Protein AF-A0A6N1DLU7-F1 (afdb_monomer)

Solvent-accessible surface area (backbone atoms only — not comparable to full-atom values): 5370 Å² total; per-residue (Å²): 144,69,64,72,34,58,76,37,81,36,79,79,82,88,72,78,38,86,84,25,44,41,36,68,51,79,30,79,41,66,65,65,45,57,69,45,56,82,73,63,82,73,59,91,66,44,43,84,45,47,9,21,44,72,59,100,89,41,66,34,26,35,44,29,38,31,39,81,46,57,79,77,67,68,49,77,89,51,48,58,57,74,79,77,80,85,122

Mean predicted aligned error: 6.69 Å

Radius of gyration: 13.07 Å; Cα contacts (8 Å, |Δi|>4): 143; chains: 1; bounding box: 30×33×32 Å

pLDDT: mean 82.83, std 15.2, range [36.53, 96.62]

Secondary structure (DSSP, 8-state):
--GGGGGSB-PPP-SSSTTSEEEEEEESSHHHHHHHGGG----TTEEEEEEEEE-SS-EEEEEEEEES-HHHH--GGGTT-------

Structure (mmCIF, N/CA/C/O backbone):
data_AF-A0A6N1DLU7-F1
#
_entry.id   AF-A0A6N1DLU7-F1
#
loop_
_atom_site.group_PDB
_atom_site.id
_atom_site.type_symbol
_atom_site.label_atom_id
_atom_site.label_alt_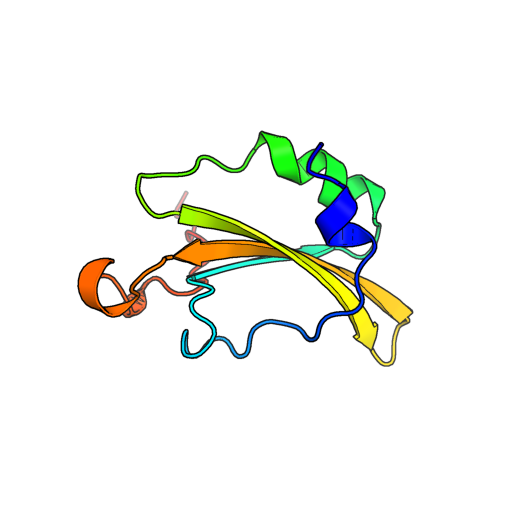id
_atom_site.label_comp_id
_atom_site.label_asym_id
_atom_site.label_entity_id
_atom_site.label_seq_id
_atom_site.pdbx_PDB_ins_code
_atom_site.Cartn_x
_atom_site.Cartn_y
_atom_site.Cartn_z
_atom_site.occupancy
_atom_site.B_iso_or_equiv
_atom_site.auth_seq_id
_atom_site.auth_comp_id
_atom_site.auth_asym_id
_atom_site.auth_atom_id
_atom_site.pdbx_PDB_model_num
ATOM 1 N N . MET A 1 1 ? -13.438 -1.641 -9.406 1.00 52.44 1 MET A N 1
ATOM 2 C CA . MET A 1 1 ? -13.181 -0.185 -9.375 1.00 52.44 1 MET A CA 1
ATOM 3 C C . MET A 1 1 ? -12.206 0.098 -8.226 1.00 52.44 1 MET A C 1
ATOM 5 O O . MET A 1 1 ? -12.571 0.683 -7.219 1.00 52.44 1 MET A O 1
ATOM 9 N N . THR A 1 2 ? -10.989 -0.453 -8.329 1.00 63.78 2 THR A N 1
ATOM 10 C CA . THR A 1 2 ? -9.953 -0.424 -7.266 1.00 63.78 2 THR A CA 1
ATOM 11 C C . THR A 1 2 ? -8.547 -0.224 -7.854 1.00 63.78 2 THR A C 1
ATOM 13 O O . THR A 1 2 ? -7.620 0.068 -7.115 1.00 63.78 2 THR A O 1
ATOM 16 N N . ASP A 1 3 ? -8.389 -0.350 -9.179 1.00 74.19 3 ASP A N 1
ATOM 17 C CA . ASP A 1 3 ? -7.129 -0.134 -9.912 1.00 74.19 3 ASP A CA 1
ATOM 18 C C . ASP A 1 3 ? -6.775 1.364 -10.000 1.00 74.19 3 ASP A C 1
ATOM 20 O O . ASP A 1 3 ? -5.608 1.717 -10.090 1.00 74.19 3 ASP A O 1
ATOM 24 N N . ASP A 1 4 ? -7.751 2.265 -9.836 1.00 86.25 4 ASP A N 1
ATOM 25 C CA . ASP A 1 4 ? -7.557 3.724 -9.859 1.00 86.25 4 ASP A CA 1
ATOM 2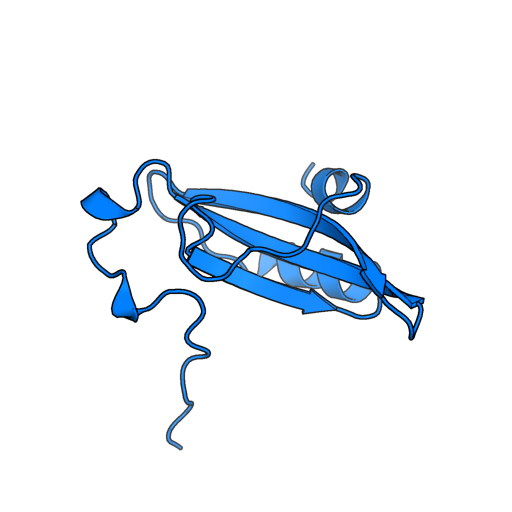6 C C . ASP A 1 4 ? -6.487 4.210 -8.858 1.00 86.25 4 ASP A C 1
ATOM 28 O O . ASP A 1 4 ? -5.896 5.277 -9.030 1.00 86.25 4 ASP A O 1
ATOM 32 N N . VAL A 1 5 ? -6.210 3.433 -7.800 1.00 89.62 5 VAL A N 1
ATOM 33 C CA . VAL A 1 5 ? -5.130 3.740 -6.849 1.00 89.62 5 VAL A CA 1
ATOM 34 C C . VAL A 1 5 ? -3.746 3.637 -7.492 1.00 89.62 5 VAL A C 1
ATOM 36 O O . VAL A 1 5 ? -2.853 4.362 -7.078 1.00 89.62 5 VAL A O 1
ATOM 39 N N . LEU A 1 6 ? -3.561 2.792 -8.510 1.00 92.00 6 LEU A N 1
ATOM 40 C CA . LEU A 1 6 ? -2.286 2.568 -9.205 1.00 92.00 6 LEU A CA 1
ATOM 41 C C . LEU A 1 6 ? -1.970 3.640 -10.253 1.00 92.00 6 LEU A C 1
ATOM 43 O O . LEU A 1 6 ? -0.845 3.700 -10.746 1.00 92.00 6 LEU A O 1
ATOM 47 N N . GLU A 1 7 ? -2.946 4.481 -10.588 1.00 92.12 7 GLU A N 1
ATOM 48 C CA . GLU A 1 7 ? -2.812 5.553 -11.581 1.00 92.12 7 GLU A CA 1
ATOM 49 C C . GLU A 1 7 ? -2.385 6.883 -10.958 1.00 92.12 7 GLU A C 1
ATOM 51 O O . GLU A 1 7 ? -2.080 7.840 -11.666 1.00 92.12 7 GLU A O 1
ATOM 56 N N . ARG A 1 8 ? -2.350 6.960 -9.624 1.00 92.38 8 ARG A N 1
ATOM 57 C CA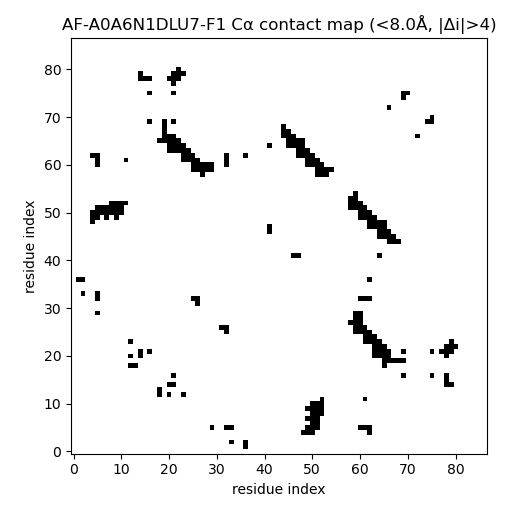 . ARG A 1 8 ? -1.993 8.176 -8.894 1.00 92.38 8 ARG A CA 1
ATOM 58 C C . ARG A 1 8 ? -0.537 8.133 -8.465 1.00 92.38 8 ARG A C 1
ATOM 60 O O . ARG A 1 8 ? -0.099 7.179 -7.823 1.00 92.38 8 ARG A O 1
ATOM 67 N N . GLU A 1 9 ? 0.194 9.200 -8.761 1.00 93.75 9 GLU A N 1
ATOM 68 C CA . GLU A 1 9 ? 1.543 9.372 -8.234 1.00 93.75 9 GLU A CA 1
ATOM 69 C C . GLU A 1 9 ? 1.482 9.605 -6.723 1.00 93.75 9 GLU A C 1
ATOM 71 O O . GLU A 1 9 ? 0.768 10.491 -6.241 1.00 93.75 9 GLU A O 1
ATOM 76 N N . ARG A 1 10 ? 2.198 8.778 -5.959 1.00 94.06 10 ARG A N 1
ATOM 77 C CA . ARG A 1 10 ? 2.238 8.861 -4.499 1.00 94.06 10 ARG A CA 1
ATOM 78 C C . ARG A 1 10 ? 3.570 8.325 -3.976 1.00 94.06 10 ARG A C 1
ATOM 80 O O . ARG A 1 10 ? 3.977 7.241 -4.406 1.00 94.06 10 ARG A O 1
ATOM 87 N N . PRO A 1 11 ? 4.230 9.024 -3.031 1.00 91.50 11 PRO A N 1
ATOM 88 C CA . PRO A 1 11 ? 5.423 8.491 -2.381 1.00 91.50 11 PRO A CA 1
ATOM 89 C C . PRO A 1 11 ? 5.122 7.158 -1.686 1.00 91.50 11 PRO A C 1
ATOM 91 O O . PRO A 1 11 ? 3.969 6.850 -1.374 1.00 91.50 11 PRO A O 1
ATOM 94 N N . LEU A 1 12 ? 6.171 6.369 -1.451 1.00 91.00 12 LEU A N 1
ATOM 95 C CA . LEU A 1 12 ? 6.063 5.181 -0.609 1.00 91.00 12 LEU A CA 1
ATOM 96 C C . LEU A 1 12 ? 5.689 5.575 0.829 1.00 91.00 12 LEU A C 1
ATOM 98 O O . LEU A 1 12 ? 6.057 6.671 1.260 1.00 91.00 12 LEU A O 1
ATOM 102 N N . PRO A 1 13 ? 5.008 4.685 1.573 1.00 89.94 13 PRO A N 1
ATOM 103 C CA . PRO A 1 13 ? 4.780 4.878 2.997 1.00 89.94 13 PRO A CA 1
ATOM 104 C C . PRO A 1 13 ? 6.084 5.091 3.769 1.00 89.94 13 PRO A C 1
ATOM 106 O O . PRO A 1 13 ? 7.100 4.460 3.462 1.00 89.94 13 PRO A O 1
ATOM 109 N N . ASP A 1 14 ? 6.048 5.949 4.787 1.00 84.06 14 ASP A N 1
ATOM 110 C CA . ASP A 1 14 ? 7.232 6.280 5.599 1.00 84.06 14 ASP A CA 1
ATOM 111 C C . ASP A 1 14 ? 7.639 5.158 6.575 1.00 84.06 14 ASP A C 1
ATOM 113 O O . ASP A 1 14 ? 8.748 5.149 7.109 1.00 84.06 14 ASP A O 1
ATOM 117 N N . GLY A 1 15 ? 6.735 4.199 6.794 1.00 78.94 15 GLY A N 1
ATOM 118 C CA . GLY A 1 15 ? 6.901 3.047 7.676 1.00 78.94 15 GLY A CA 1
ATOM 119 C C . GLY A 1 15 ? 6.871 3.336 9.171 1.00 78.94 15 GLY A C 1
ATOM 120 O O . GLY A 1 15 ? 7.032 2.417 9.972 1.00 78.94 15 GLY A O 1
ATOM 121 N N . THR A 1 16 ? 6.603 4.578 9.555 1.00 76.88 16 THR A N 1
ATOM 122 C CA . THR A 1 16 ? 6.326 4.986 10.936 1.00 76.88 16 THR A CA 1
ATOM 123 C C . THR A 1 16 ? 4.849 4.814 11.295 1.00 76.88 16 THR A C 1
ATOM 125 O O . THR A 1 16 ? 4.494 4.780 12.473 1.00 76.88 16 THR A O 1
ATOM 128 N N . GLY A 1 17 ? 3.986 4.700 10.278 1.00 72.38 17 GLY A N 1
ATOM 129 C CA . GLY A 1 17 ? 2.534 4.651 10.424 1.00 72.38 17 GLY A CA 1
ATOM 130 C C . GLY A 1 17 ? 1.892 6.022 10.633 1.00 72.38 17 GLY A C 1
ATOM 131 O O . GLY A 1 17 ? 0.682 6.082 10.833 1.00 72.38 17 GLY A O 1
ATOM 132 N N . ALA A 1 18 ? 2.649 7.124 10.571 1.00 75.25 18 ALA A N 1
ATOM 133 C CA . ALA A 1 18 ? 2.098 8.481 10.641 1.00 75.25 18 ALA A CA 1
ATOM 134 C C . ALA A 1 18 ? 1.132 8.780 9.479 1.00 75.25 18 ALA A C 1
ATOM 136 O O . ALA A 1 18 ? 0.176 9.540 9.632 1.00 75.25 18 ALA A O 1
ATOM 137 N N . ASP A 1 19 ? 1.339 8.127 8.337 1.00 79.12 19 ASP A N 1
ATOM 138 C CA . ASP A 1 19 ? 0.447 8.145 7.176 1.00 79.12 19 ASP A CA 1
ATOM 139 C C . ASP A 1 19 ? -0.762 7.192 7.304 1.00 79.12 19 ASP A C 1
ATOM 141 O O . ASP A 1 19 ? -1.607 7.118 6.406 1.00 79.12 19 ASP A O 1
ATOM 145 N N . GLY A 1 20 ? -0.873 6.463 8.417 1.00 86.06 20 GLY A N 1
ATOM 146 C CA . GLY A 1 20 ? -1.920 5.480 8.669 1.00 86.06 20 GLY A CA 1
ATOM 147 C C . GLY A 1 20 ? -1.769 4.173 7.892 1.00 86.06 20 GLY A C 1
ATOM 148 O O . GLY A 1 20 ? -2.650 3.315 7.995 1.00 86.06 20 GLY A O 1
ATOM 149 N N . VAL A 1 21 ? -0.708 4.005 7.096 1.00 90.31 21 VAL A N 1
ATOM 150 C CA . VAL A 1 21 ? -0.487 2.809 6.281 1.00 90.31 21 VAL A CA 1
ATOM 151 C C . VAL A 1 21 ? 0.249 1.766 7.111 1.00 90.31 21 VAL A C 1
ATOM 153 O O . VAL A 1 21 ? 1.425 1.893 7.437 1.00 90.31 21 VAL A O 1
ATOM 156 N N . VAL A 1 22 ? -0.462 0.698 7.456 1.00 86.88 22 VAL A N 1
ATOM 157 C CA . VAL A 1 22 ? 0.033 -0.325 8.390 1.00 86.88 22 VAL A CA 1
ATOM 158 C C . VAL A 1 22 ? 0.650 -1.528 7.685 1.00 86.88 22 VAL A C 1
ATOM 160 O O . VAL A 1 22 ? 1.390 -2.295 8.289 1.00 86.88 22 VAL A O 1
ATOM 163 N N . HIS A 1 23 ? 0.374 -1.706 6.398 1.00 89.00 23 HIS A N 1
ATOM 164 C CA . HIS A 1 23 ? 0.959 -2.763 5.581 1.00 89.00 23 HIS A CA 1
ATOM 165 C C . HIS A 1 23 ? 1.036 -2.284 4.139 1.00 89.00 23 HIS A C 1
ATOM 167 O O . HIS A 1 23 ? 0.065 -1.706 3.651 1.00 89.00 23 HIS A O 1
ATOM 173 N N . TRP A 1 24 ? 2.136 -2.544 3.435 1.00 93.00 24 TRP A N 1
ATOM 174 C CA . TRP A 1 24 ? 2.228 -2.268 2.004 1.00 93.00 24 TRP A CA 1
ATOM 175 C C . TRP A 1 24 ? 3.174 -3.231 1.298 1.00 93.00 24 TRP A C 1
ATOM 177 O O . TRP A 1 24 ? 4.055 -3.843 1.896 1.00 93.00 24 TRP A O 1
ATOM 187 N N . ARG A 1 25 ? 2.991 -3.362 -0.012 1.00 93.69 25 ARG A N 1
ATOM 188 C CA . ARG A 1 25 ? 3.847 -4.160 -0.882 1.00 93.69 25 ARG A CA 1
ATOM 189 C C . ARG A 1 25 ? 4.194 -3.368 -2.129 1.00 93.69 25 ARG A C 1
ATOM 191 O O . ARG A 1 25 ? 3.342 -2.663 -2.664 1.00 93.69 25 ARG A O 1
ATOM 198 N N . VAL A 1 26 ? 5.444 -3.496 -2.568 1.00 94.94 26 VAL A N 1
ATOM 199 C CA . VAL A 1 26 ? 5.995 -2.807 -3.741 1.00 94.94 26 VAL A CA 1
ATOM 200 C C . VAL A 1 26 ? 6.186 -3.800 -4.885 1.00 94.94 26 VAL A C 1
ATOM 202 O O . VAL A 1 26 ? 6.594 -4.941 -4.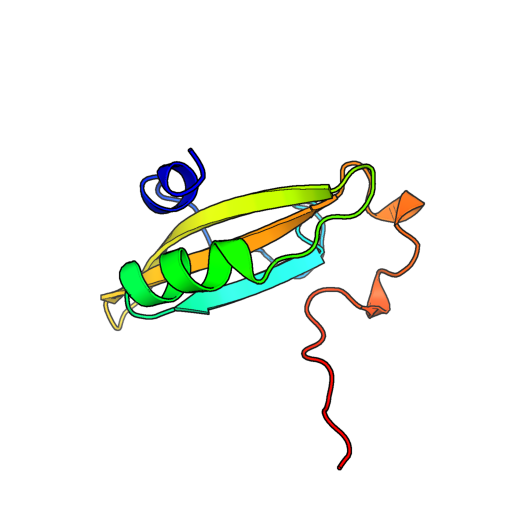670 1.00 94.94 26 VAL A O 1
ATOM 205 N N . PHE A 1 27 ? 5.913 -3.347 -6.102 1.00 95.50 27 PHE A N 1
ATOM 206 C CA . PHE A 1 27 ? 5.948 -4.116 -7.336 1.00 95.50 27 PHE A CA 1
ATOM 207 C C . PHE A 1 27 ? 6.672 -3.324 -8.424 1.00 95.50 27 PHE A C 1
ATOM 209 O O . PHE A 1 27 ? 6.560 -2.100 -8.506 1.00 95.50 27 PHE A O 1
ATOM 216 N N . ARG A 1 28 ? 7.389 -4.032 -9.300 1.00 94.38 28 ARG A N 1
ATOM 217 C CA . ARG A 1 28 ? 8.038 -3.436 -10.482 1.00 94.38 28 ARG A CA 1
ATOM 218 C C . ARG A 1 28 ? 7.131 -3.370 -11.711 1.00 94.38 28 ARG A C 1
ATOM 220 O O . ARG A 1 28 ? 7.480 -2.699 -12.672 1.00 94.38 28 ARG A O 1
ATOM 227 N N . HIS A 1 29 ? 5.973 -4.024 -11.667 1.00 94.50 29 HIS A N 1
ATOM 228 C CA . HIS A 1 29 ? 4.990 -4.036 -12.747 1.00 94.50 29 HIS A CA 1
ATOM 229 C C . HIS A 1 29 ? 3.612 -3.672 -12.198 1.00 94.50 29 HIS A C 1
ATOM 231 O O . HIS A 1 29 ? 3.229 -4.160 -11.128 1.00 94.50 29 HIS A O 1
ATOM 237 N N . ARG A 1 30 ? 2.869 -2.836 -12.933 1.00 94.75 30 ARG A N 1
ATOM 238 C CA . ARG A 1 30 ? 1.512 -2.414 -12.561 1.00 94.75 30 ARG A CA 1
ATOM 239 C C . ARG A 1 30 ? 0.580 -3.615 -12.459 1.00 94.75 30 ARG A C 1
ATOM 241 O O . ARG A 1 30 ? -0.202 -3.707 -11.520 1.00 94.75 30 ARG A O 1
ATOM 248 N N . GLU A 1 31 ? 0.687 -4.536 -13.406 1.00 94.38 31 GLU A N 1
ATOM 249 C CA . GLU A 1 31 ? -0.155 -5.725 -13.517 1.00 94.38 31 GLU A CA 1
ATOM 250 C C . GLU A 1 31 ? 0.001 -6.605 -12.275 1.00 94.38 31 GLU A C 1
ATOM 252 O O . GLU A 1 31 ? -0.989 -6.994 -11.670 1.00 94.38 31 GLU A O 1
ATOM 257 N N . ALA A 1 32 ? 1.236 -6.799 -11.801 1.00 93.81 32 ALA A N 1
ATOM 258 C CA . ALA A 1 32 ? 1.500 -7.555 -10.578 1.00 93.81 32 ALA A CA 1
ATOM 259 C C . ALA A 1 32 ? 0.897 -6.892 -9.327 1.00 93.81 32 ALA A C 1
ATOM 261 O O . ALA A 1 32 ? 0.419 -7.586 -8.430 1.00 93.81 32 ALA A O 1
ATOM 262 N N . ALA A 1 33 ? 0.902 -5.556 -9.260 1.00 93.56 33 ALA A N 1
ATOM 263 C CA . ALA A 1 33 ? 0.208 -4.838 -8.196 1.00 93.56 33 ALA A CA 1
ATOM 264 C C . ALA A 1 33 ? -1.312 -5.045 -8.318 1.00 93.56 33 ALA A C 1
ATOM 266 O O . ALA A 1 33 ? -1.971 -5.440 -7.360 1.00 93.56 33 ALA A O 1
ATOM 267 N N . ARG A 1 34 ? -1.877 -4.856 -9.509 1.00 93.88 34 ARG A N 1
ATOM 268 C CA . ARG A 1 34 ? -3.307 -5.051 -9.765 1.00 93.88 34 ARG A CA 1
ATOM 269 C C . ARG A 1 34 ? -3.775 -6.460 -9.388 1.00 93.88 34 ARG A C 1
ATOM 271 O O . ARG A 1 34 ? -4.805 -6.586 -8.731 1.00 93.88 34 ARG A O 1
ATOM 278 N N . ASP A 1 35 ? -3.014 -7.487 -9.743 1.00 93.56 35 ASP A N 1
ATOM 279 C CA . ASP A 1 35 ? -3.326 -8.888 -9.436 1.00 93.56 35 ASP A CA 1
ATOM 280 C C . ASP A 1 35 ? -3.230 -9.198 -7.936 1.00 93.56 35 ASP A C 1
ATOM 282 O O . ASP A 1 35 ? -3.830 -10.158 -7.454 1.00 93.56 35 ASP A O 1
ATOM 286 N N . TYR A 1 36 ? -2.519 -8.365 -7.173 1.00 91.31 36 TYR A N 1
ATOM 287 C CA . TYR A 1 36 ? -2.452 -8.461 -5.720 1.00 91.31 36 TYR A CA 1
ATOM 288 C C . TYR A 1 36 ? -3.672 -7.843 -5.016 1.00 91.31 36 TYR A C 1
ATOM 290 O O . TYR A 1 36 ? -3.994 -8.264 -3.905 1.00 91.31 36 TYR A O 1
ATOM 298 N N . LEU A 1 37 ? -4.388 -6.890 -5.634 1.00 88.50 37 LEU A N 1
ATOM 299 C CA . LEU A 1 37 ? -5.553 -6.224 -5.021 1.00 88.50 37 LEU A CA 1
ATOM 300 C C . LEU A 1 37 ? -6.603 -7.204 -4.459 1.00 88.50 37 LEU A C 1
ATOM 302 O O . LEU A 1 37 ? -7.027 -6.999 -3.321 1.00 88.50 37 LEU A O 1
ATOM 306 N N . PRO A 1 38 ? -7.014 -8.273 -5.175 1.00 88.94 38 PRO A N 1
ATOM 307 C CA . PRO A 1 38 ? -8.017 -9.214 -4.675 1.00 88.94 38 PRO A CA 1
ATOM 308 C C . PRO A 1 38 ? -7.538 -10.069 -3.494 1.00 88.94 38 PRO A C 1
ATOM 310 O O . PRO A 1 38 ? -8.366 -10.647 -2.795 1.00 88.94 38 PRO A O 1
ATOM 313 N N . ALA A 1 39 ? -6.223 -10.166 -3.264 1.00 87.94 39 ALA A N 1
ATOM 314 C CA . ALA A 1 39 ? -5.654 -10.930 -2.154 1.00 87.94 39 ALA A CA 1
ATOM 315 C C . ALA A 1 39 ? -5.713 -10.172 -0.814 1.00 87.94 39 ALA A C 1
ATOM 317 O O . ALA A 1 39 ? -5.451 -10.756 0.238 1.00 87.94 39 ALA A O 1
ATOM 318 N N . ILE A 1 4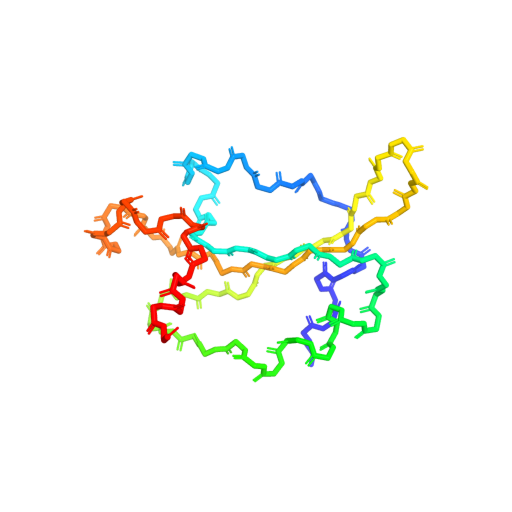0 ? -6.042 -8.876 -0.832 1.00 87.12 40 ILE A N 1
ATOM 319 C CA . ILE A 1 40 ? -6.096 -8.046 0.370 1.00 87.12 40 ILE A CA 1
ATOM 320 C C . ILE A 1 40 ? -7.450 -8.222 1.054 1.00 87.12 40 ILE A C 1
ATOM 322 O O . ILE A 1 40 ? -8.485 -7.786 0.554 1.00 87.12 40 ILE A O 1
ATOM 326 N N . GLN A 1 41 ? -7.428 -8.815 2.244 1.00 86.38 41 GLN A N 1
ATOM 327 C CA . GLN A 1 41 ? -8.590 -8.883 3.122 1.00 86.38 41 GLN A CA 1
ATOM 328 C C . GLN A 1 41 ? -8.625 -7.647 4.020 1.00 86.38 41 GLN A C 1
ATOM 330 O O . GLN A 1 41 ? -7.683 -7.391 4.768 1.00 86.38 41 GLN A O 1
ATOM 335 N N . LEU A 1 42 ? -9.712 -6.880 3.935 1.00 87.62 42 LEU A N 1
ATOM 336 C CA . LEU A 1 42 ? -9.921 -5.689 4.753 1.00 87.62 42 LEU A CA 1
ATOM 337 C C . LEU A 1 42 ? -10.783 -6.016 5.973 1.00 87.62 42 LEU A C 1
ATOM 339 O O . LEU A 1 42 ? -11.845 -6.625 5.854 1.00 87.62 42 LEU A O 1
ATOM 343 N N . GLY A 1 43 ? -10.333 -5.564 7.138 1.00 84.69 43 GLY A N 1
ATOM 344 C CA . GLY A 1 43 ? -11.145 -5.479 8.349 1.00 84.69 43 GLY A CA 1
ATOM 345 C C . GLY A 1 43 ? -11.951 -4.178 8.433 1.00 84.69 43 GLY A C 1
ATOM 346 O O . GLY A 1 43 ? -11.830 -3.278 7.601 1.00 84.69 43 GLY A O 1
ATOM 347 N N . THR A 1 44 ? -12.767 -4.050 9.478 1.00 85.31 44 THR A N 1
ATOM 348 C CA . THR A 1 44 ? -13.500 -2.810 9.776 1.00 85.31 44 THR A CA 1
ATOM 349 C C . THR A 1 44 ? -12.537 -1.633 9.968 1.00 85.31 44 THR A C 1
ATOM 351 O O . THR A 1 44 ? -11.540 -1.756 10.677 1.00 85.31 44 THR A O 1
ATOM 354 N N . GLY A 1 45 ? -12.840 -0.490 9.343 1.00 86.50 45 GLY A N 1
ATOM 355 C CA . GLY A 1 45 ? -12.003 0.718 9.413 1.00 86.50 45 GLY A CA 1
ATOM 356 C C . GLY A 1 45 ? -10.694 0.626 8.619 1.00 86.50 45 GLY A C 1
ATOM 357 O O . GLY A 1 45 ? -9.772 1.406 8.858 1.00 86.50 45 GLY A O 1
ATOM 358 N N . GLN A 1 46 ? -10.586 -0.352 7.711 1.00 90.75 46 GLN A N 1
ATOM 359 C CA . GLN A 1 46 ? -9.457 -0.510 6.798 1.00 90.75 46 GLN A CA 1
ATOM 360 C C . GLN A 1 46 ? -9.863 -0.172 5.368 1.00 90.75 46 GLN A C 1
ATOM 362 O O . GLN A 1 46 ? -10.964 -0.494 4.918 1.00 90.75 46 GLN A O 1
ATOM 367 N N . ARG A 1 47 ? -8.934 0.423 4.622 1.00 92.00 47 ARG A N 1
ATOM 368 C CA . ARG A 1 47 ? -9.110 0.716 3.199 1.00 92.00 47 ARG A CA 1
ATOM 369 C C . ARG A 1 47 ? -7.844 0.438 2.407 1.00 92.00 47 ARG A C 1
ATOM 371 O O . ARG A 1 47 ? -6.735 0.606 2.913 1.00 92.00 47 ARG A O 1
ATOM 378 N N . ILE A 1 48 ? -8.019 0.064 1.143 1.00 93.06 48 ILE A N 1
ATOM 379 C CA . ILE A 1 48 ? -6.908 -0.043 0.199 1.00 93.06 48 ILE A CA 1
ATOM 380 C C . ILE A 1 48 ? -6.444 1.363 -0.180 1.00 93.06 48 ILE A C 1
ATOM 382 O O . ILE A 1 48 ? -7.241 2.229 -0.545 1.00 93.06 48 ILE A O 1
ATOM 386 N N . VAL A 1 49 ? -5.135 1.563 -0.128 1.00 93.75 49 VAL A N 1
ATOM 387 C CA . VAL A 1 49 ? -4.440 2.717 -0.693 1.00 93.75 49 VAL A CA 1
ATOM 388 C C . VAL A 1 49 ? -3.311 2.233 -1.585 1.00 93.75 49 VAL A C 1
ATOM 390 O O . VAL A 1 49 ? -2.859 1.098 -1.481 1.00 93.75 49 VAL A O 1
ATOM 393 N N . GLY A 1 50 ? -2.839 3.092 -2.470 1.00 94.38 50 GLY A N 1
ATOM 394 C CA . GLY A 1 50 ? -1.728 2.762 -3.339 1.00 94.38 50 GLY A CA 1
ATOM 395 C C . GLY A 1 50 ? -1.335 3.947 -4.191 1.00 94.38 50 GLY A C 1
ATOM 396 O O . GLY A 1 50 ? -1.873 5.051 -4.035 1.00 94.38 50 GLY A O 1
ATOM 397 N N . GLY A 1 51 ? -0.378 3.689 -5.062 1.00 95.50 51 GLY A N 1
ATOM 398 C CA . GLY A 1 51 ? 0.134 4.657 -6.009 1.00 95.50 51 GLY A CA 1
ATOM 399 C C . GLY A 1 51 ? 1.269 4.081 -6.825 1.00 95.50 51 GLY A C 1
ATOM 400 O O . GLY A 1 51 ? 1.691 2.935 -6.635 1.00 95.50 51 GLY A O 1
ATOM 401 N N . TYR A 1 52 ? 1.790 4.913 -7.711 1.00 96.62 52 TYR A N 1
ATOM 402 C CA . TYR A 1 52 ? 3.089 4.687 -8.318 1.00 96.62 52 TYR A CA 1
ATOM 403 C C . TYR A 1 52 ? 4.080 5.760 -7.871 1.00 96.62 52 TYR A C 1
ATOM 405 O O . TYR A 1 52 ? 3.710 6.881 -7.523 1.00 96.62 52 TYR A O 1
ATOM 413 N N . SER A 1 53 ? 5.356 5.404 -7.894 1.00 95.12 53 SER A N 1
ATOM 414 C CA . SER A 1 53 ? 6.471 6.324 -7.705 1.00 95.12 53 SER A CA 1
ATOM 415 C C . SER A 1 53 ? 7.615 5.929 -8.635 1.00 95.12 53 SER A C 1
ATOM 417 O O . SER A 1 53 ? 7.486 5.007 -9.448 1.00 95.12 53 SER A O 1
ATOM 419 N N . ARG A 1 54 ? 8.734 6.642 -8.549 1.00 94.56 54 ARG A N 1
ATOM 420 C CA . ARG A 1 54 ? 9.938 6.369 -9.328 1.00 94.56 54 ARG A CA 1
ATOM 421 C C . ARG A 1 54 ? 11.148 6.396 -8.410 1.00 94.56 54 ARG A C 1
ATOM 423 O O . ARG A 1 54 ? 11.272 7.281 -7.569 1.00 94.56 54 ARG A O 1
ATOM 430 N N . ASP A 1 55 ? 12.034 5.434 -8.600 1.00 91.94 55 ASP A N 1
ATOM 431 C CA . ASP A 1 55 ? 13.369 5.427 -8.013 1.00 91.94 55 ASP A CA 1
ATOM 432 C C . ASP A 1 55 ? 14.428 5.510 -9.125 1.00 91.94 55 ASP A C 1
ATOM 434 O O . ASP A 1 55 ? 14.111 5.708 -10.301 1.00 91.94 55 ASP A O 1
ATOM 438 N N . SER A 1 56 ? 15.702 5.368 -8.762 1.00 92.19 56 SER A N 1
ATOM 439 C CA . SER A 1 56 ? 16.814 5.366 -9.719 1.00 92.19 56 SER A CA 1
ATOM 440 C C . SER A 1 56 ? 16.781 4.200 -10.717 1.00 92.19 56 SER A C 1
ATOM 442 O O . SER A 1 56 ? 17.494 4.247 -11.717 1.00 92.19 56 SER A O 1
ATOM 444 N N . VAL A 1 57 ? 15.975 3.163 -10.465 1.00 90.62 57 VAL A N 1
ATOM 445 C CA . VAL A 1 57 ? 15.827 1.980 -11.326 1.00 90.62 57 VAL A CA 1
ATOM 446 C C . VAL A 1 57 ? 14.648 2.147 -12.289 1.00 90.62 57 VAL A C 1
ATOM 448 O O . VAL A 1 57 ? 14.692 1.642 -13.409 1.00 90.62 57 VAL A O 1
ATOM 451 N N . GLY A 1 58 ? 13.601 2.871 -11.891 1.00 91.81 58 GLY A N 1
ATOM 452 C CA . GLY A 1 58 ? 12.471 3.195 -12.755 1.00 91.81 58 GLY A CA 1
ATOM 453 C C . GLY A 1 58 ? 11.162 3.338 -11.992 1.00 91.81 58 GLY A C 1
ATOM 454 O O . GLY A 1 58 ? 11.137 3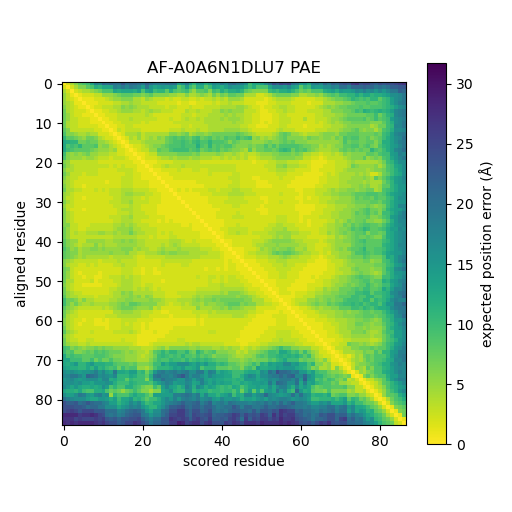.653 -10.804 1.00 91.81 58 GLY A O 1
ATOM 455 N N . ALA A 1 59 ? 10.048 3.120 -12.691 1.00 94.50 59 ALA A N 1
ATOM 456 C CA . ALA A 1 59 ? 8.733 3.144 -12.065 1.00 94.50 59 ALA A CA 1
ATOM 457 C C . ALA A 1 59 ? 8.546 1.953 -11.110 1.00 94.50 59 ALA A C 1
ATOM 459 O O . ALA A 1 59 ? 9.040 0.847 -11.344 1.00 94.50 59 ALA A O 1
ATOM 460 N N . LEU A 1 60 ? 7.805 2.195 -10.037 1.00 96.06 60 LEU A N 1
ATOM 461 C CA . LEU A 1 60 ? 7.348 1.183 -9.098 1.00 96.06 60 LEU A CA 1
ATOM 462 C C . LEU A 1 60 ? 5.904 1.476 -8.709 1.00 96.06 60 LEU A C 1
ATOM 464 O O . LEU A 1 60 ? 5.490 2.633 -8.646 1.00 96.06 60 LEU A O 1
ATOM 468 N N . TRP A 1 61 ? 5.158 0.420 -8.420 1.00 96.44 61 TRP A N 1
ATOM 469 C CA . TRP A 1 61 ? 3.788 0.485 -7.927 1.00 96.44 61 TRP A CA 1
ATOM 470 C C . TRP A 1 61 ? 3.744 -0.076 -6.527 1.00 96.44 61 TRP A C 1
ATOM 472 O O . TRP A 1 61 ? 4.499 -0.987 -6.188 1.00 96.44 61 TRP A O 1
ATOM 482 N N . TRP A 1 62 ? 2.844 0.439 -5.710 1.00 95.56 62 TRP A N 1
ATOM 483 C CA . TRP A 1 62 ? 2.645 -0.096 -4.382 1.00 95.56 62 TRP A CA 1
ATOM 484 C C . TRP A 1 62 ? 1.177 -0.087 -4.003 1.00 95.56 62 TRP A C 1
ATOM 486 O O . TRP A 1 62 ? 0.396 0.766 -4.429 1.00 95.56 62 TRP A O 1
ATOM 496 N N . ILE A 1 63 ? 0.819 -1.070 -3.188 1.00 94.75 63 ILE A N 1
ATOM 497 C CA . ILE A 1 63 ? -0.508 -1.191 -2.599 1.00 94.75 63 ILE A CA 1
ATOM 498 C C . ILE A 1 63 ? -0.330 -1.429 -1.115 1.00 94.75 63 ILE A C 1
ATOM 500 O O . ILE A 1 63 ? 0.501 -2.241 -0.706 1.00 94.75 63 ILE A O 1
ATOM 504 N N . GLY A 1 64 ? -1.130 -0.741 -0.317 1.00 92.50 64 GLY A N 1
ATOM 505 C CA . GLY A 1 64 ? -1.162 -0.897 1.118 1.00 92.50 64 GLY A CA 1
ATOM 506 C C . GLY A 1 64 ? -2.559 -0.835 1.706 1.00 92.50 64 GLY A C 1
ATOM 507 O O . GLY A 1 64 ? -3.551 -0.553 1.033 1.00 92.50 64 GLY A O 1
ATOM 508 N N . VAL A 1 65 ? -2.605 -1.122 2.998 1.00 91.50 65 VAL A N 1
ATOM 509 C CA . VAL A 1 65 ? -3.792 -1.028 3.836 1.00 91.50 65 VAL A CA 1
ATOM 510 C C . VAL A 1 65 ? -3.604 0.159 4.762 1.00 91.50 65 VAL A C 1
ATOM 512 O O . VAL A 1 65 ? -2.633 0.217 5.518 1.00 91.50 65 VAL A O 1
ATOM 515 N N . GLN A 1 66 ? -4.538 1.099 4.689 1.00 91.88 66 GLN A N 1
ATOM 516 C CA . GLN A 1 66 ? -4.621 2.232 5.597 1.00 91.88 66 GLN A CA 1
ATOM 517 C C . GLN A 1 66 ? -5.722 1.977 6.625 1.00 91.88 66 GLN A C 1
ATOM 519 O O . GLN A 1 66 ? -6.806 1.516 6.262 1.00 91.88 66 GLN A O 1
ATOM 524 N N . VAL A 1 67 ? -5.444 2.281 7.890 1.00 90.12 67 VAL A N 1
ATOM 525 C CA . VAL A 1 67 ? -6.427 2.246 8.982 1.00 90.12 67 VAL A CA 1
ATOM 526 C C . VAL A 1 67 ? -6.877 3.663 9.324 1.00 90.12 67 VAL A C 1
ATOM 528 O O . VAL A 1 67 ? -6.081 4.599 9.257 1.00 90.12 67 VAL A O 1
ATOM 531 N N . ASP A 1 68 ? -8.135 3.824 9.730 1.00 84.44 68 ASP A N 1
ATOM 532 C CA . ASP A 1 68 ? -8.669 5.135 10.131 1.00 84.44 68 ASP A CA 1
ATOM 533 C C . ASP A 1 68 ? -8.002 5.679 11.405 1.00 84.44 68 ASP A C 1
ATOM 535 O O . ASP A 1 68 ? -7.862 6.889 11.577 1.00 84.44 68 ASP A O 1
ATOM 539 N N . ASN A 1 69 ? -7.577 4.788 12.308 1.00 80.75 69 ASN A N 1
ATOM 540 C CA . ASN A 1 69 ? -6.884 5.159 13.534 1.00 80.75 69 ASN A CA 1
ATOM 541 C C . ASN A 1 69 ? -5.849 4.094 13.920 1.00 80.75 69 ASN A C 1
ATOM 543 O O . ASN A 1 69 ? -6.187 3.003 14.383 1.00 80.75 69 ASN A O 1
ATOM 547 N N . VAL A 1 70 ? -4.572 4.442 13.770 1.00 76.50 70 VAL A N 1
ATOM 548 C CA . VAL A 1 70 ? -3.439 3.555 14.071 1.00 76.50 70 VAL A CA 1
ATOM 549 C C . VAL A 1 70 ? -3.351 3.217 15.563 1.00 76.50 70 VAL A C 1
ATOM 551 O O . VAL A 1 70 ? -3.020 2.088 15.919 1.00 76.50 70 VAL A O 1
ATOM 554 N N . HIS A 1 71 ? -3.715 4.151 16.448 1.00 71.88 71 HIS A N 1
ATOM 555 C CA . HIS A 1 71 ? -3.758 3.898 17.890 1.00 71.88 71 HIS A CA 1
ATOM 556 C C . HIS A 1 71 ? -4.873 2.912 18.262 1.00 71.88 71 HIS A C 1
ATOM 558 O O . HIS A 1 71 ? -4.665 2.057 19.119 1.00 71.88 71 HIS A O 1
ATOM 564 N N . ALA A 1 72 ? -6.028 2.985 17.592 1.00 68.56 72 ALA A N 1
ATOM 565 C CA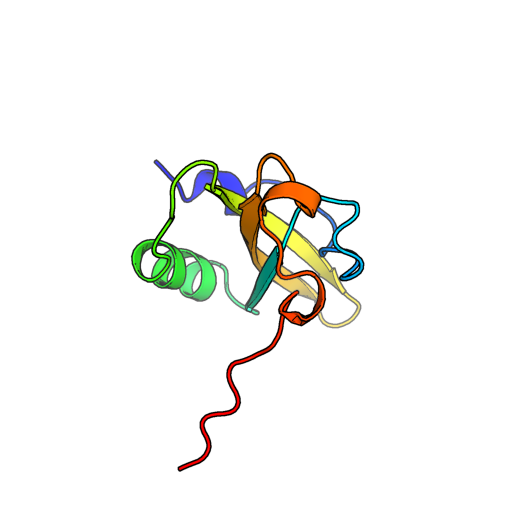 . ALA A 1 72 ? -7.136 2.049 17.797 1.00 68.56 72 ALA A CA 1
ATOM 566 C C . ALA A 1 72 ? -6.878 0.668 17.168 1.00 68.56 72 ALA A C 1
ATOM 568 O O . ALA A 1 72 ? -7.389 -0.334 17.660 1.00 68.56 72 ALA A O 1
ATOM 569 N N . TRP A 1 73 ? -6.060 0.600 16.112 1.00 72.88 73 TRP A N 1
ATOM 570 C CA . TRP A 1 73 ? -5.619 -0.664 15.514 1.00 72.88 73 TRP A CA 1
ATOM 571 C C . TRP A 1 73 ? -4.743 -1.492 16.472 1.00 72.88 73 TRP A C 1
ATOM 573 O O . TRP A 1 73 ? -4.699 -2.717 16.375 1.00 72.88 73 TRP A O 1
ATOM 583 N N . GLY A 1 74 ? -4.085 -0.840 17.438 1.00 62.09 74 GLY A N 1
ATOM 584 C CA . GLY A 1 74 ? -3.537 -1.491 18.631 1.00 62.09 74 GLY A CA 1
ATOM 585 C C . GLY A 1 74 ? -2.270 -2.326 18.424 1.00 62.09 74 GLY A C 1
ATOM 586 O O . GLY A 1 74 ? -1.759 -2.879 19.395 1.00 62.09 74 GLY A O 1
ATOM 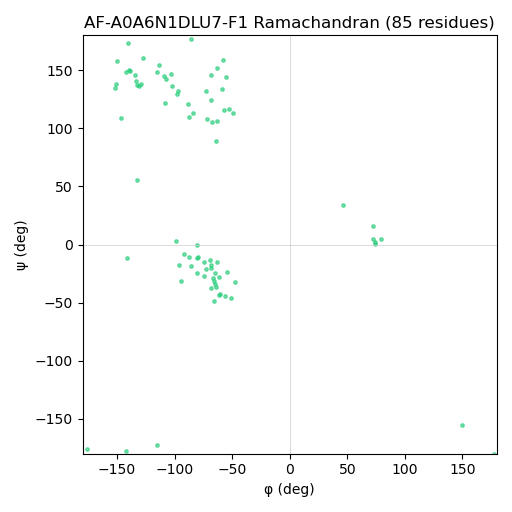587 N N . ASN A 1 75 ? -1.726 -2.410 17.202 1.00 67.62 75 ASN A N 1
ATOM 588 C CA . ASN A 1 75 ? -0.542 -3.223 16.912 1.00 67.62 75 ASN A CA 1
ATOM 589 C C . ASN A 1 75 ? 0.524 -2.486 16.088 1.00 67.62 75 ASN A C 1
ATOM 591 O O . ASN A 1 75 ? 0.987 -2.973 15.062 1.00 67.62 75 ASN A O 1
ATOM 595 N N . LEU A 1 76 ? 0.971 -1.326 16.581 1.00 63.62 76 LEU A N 1
ATOM 596 C CA . LEU A 1 76 ? 2.072 -0.535 15.998 1.00 63.62 76 LEU A CA 1
ATOM 597 C C . LEU A 1 76 ? 3.317 -1.376 15.662 1.00 63.62 76 LEU A C 1
ATOM 599 O O . LEU A 1 76 ? 4.013 -1.117 14.688 1.00 63.62 76 LEU A O 1
ATOM 603 N N . SER A 1 77 ? 3.575 -2.429 16.440 1.00 62.56 77 SER A N 1
ATOM 604 C CA . SER A 1 77 ? 4.701 -3.337 16.218 1.00 62.56 77 SER A CA 1
ATOM 605 C C . SER A 1 77 ? 4.568 -4.218 14.968 1.00 62.56 77 SER A C 1
ATOM 607 O O . SER A 1 77 ? 5.547 -4.857 14.586 1.00 62.56 77 SER A O 1
ATOM 609 N N . ALA A 1 78 ? 3.383 -4.299 14.361 1.00 61.84 78 ALA A N 1
ATOM 610 C CA . ALA A 1 78 ? 3.092 -5.074 13.160 1.00 61.84 78 ALA A CA 1
ATOM 611 C C . ALA A 1 78 ? 3.103 -4.226 11.878 1.00 61.84 78 ALA A C 1
ATOM 613 O O . ALA A 1 78 ? 2.848 -4.778 10.807 1.00 61.84 78 ALA A O 1
ATOM 614 N N . ILE A 1 79 ? 3.427 -2.926 11.967 1.00 69.94 79 ILE A N 1
ATOM 615 C CA . ILE A 1 79 ? 3.556 -2.067 10.784 1.00 69.94 79 ILE A CA 1
ATOM 616 C C . ILE A 1 79 ? 4.593 -2.678 9.839 1.00 69.94 79 ILE A C 1
ATOM 618 O O . ILE A 1 79 ? 5.764 -2.834 10.183 1.00 69.94 79 ILE A O 1
ATOM 622 N N . ASN A 1 80 ? 4.113 -3.076 8.664 1.00 67.19 80 ASN A N 1
ATOM 623 C CA . ASN A 1 80 ? 4.857 -3.720 7.587 1.00 67.19 80 ASN A CA 1
ATOM 624 C C . ASN A 1 80 ? 5.784 -4.866 8.013 1.00 67.19 80 ASN A C 1
ATOM 626 O O . ASN A 1 80 ? 6.837 -5.102 7.415 1.00 67.19 80 ASN A O 1
ATOM 630 N N . LYS A 1 81 ? 5.385 -5.628 9.035 1.00 59.62 81 LYS A N 1
ATOM 631 C CA . LYS A 1 81 ? 6.007 -6.928 9.255 1.00 59.62 81 LYS A CA 1
ATOM 632 C C . LYS A 1 81 ? 5.531 -7.862 8.155 1.00 59.62 81 LYS A C 1
ATOM 634 O O . LYS A 1 81 ? 4.391 -8.321 8.163 1.00 59.62 81 LYS A O 1
ATOM 639 N N . HIS A 1 82 ? 6.434 -8.187 7.235 1.00 54.06 82 HIS A N 1
ATOM 640 C CA . HIS A 1 82 ? 6.330 -9.431 6.489 1.00 54.06 82 HIS A CA 1
ATOM 641 C C . HIS A 1 82 ? 6.196 -10.539 7.529 1.00 54.06 82 HIS A C 1
ATOM 643 O O . HIS A 1 82 ? 7.092 -10.693 8.363 1.00 54.06 82 HIS A O 1
ATOM 649 N N . ALA A 1 83 ? 5.069 -11.254 7.540 1.00 42.91 83 ALA A N 1
ATOM 650 C CA . ALA A 1 83 ? 4.970 -12.474 8.320 1.00 42.91 83 ALA A CA 1
ATOM 651 C C . ALA A 1 83 ? 6.210 -13.306 7.975 1.00 42.91 83 ALA A C 1
ATOM 653 O O . ALA A 1 83 ? 6.399 -13.692 6.820 1.00 42.91 83 ALA A O 1
ATOM 654 N N . LYS A 1 84 ? 7.112 -13.490 8.945 1.00 39.69 84 LYS A N 1
ATOM 655 C CA . LYS A 1 84 ? 8.133 -14.516 8.816 1.00 39.69 84 LYS A CA 1
ATOM 656 C C . LYS A 1 84 ? 7.343 -15.810 8.779 1.00 39.69 84 LYS A C 1
ATOM 658 O O . LYS A 1 84 ? 6.761 -16.203 9.787 1.00 39.69 84 LYS A O 1
ATOM 663 N N . THR A 1 85 ? 7.253 -16.412 7.603 1.00 39.84 85 THR A N 1
ATOM 664 C CA . THR A 1 85 ? 6.940 -17.826 7.496 1.00 39.84 85 THR A CA 1
ATOM 665 C C . THR A 1 85 ? 8.104 -18.549 8.166 1.00 39.84 85 THR A C 1
ATOM 667 O O . THR A 1 85 ? 9.120 -18.803 7.529 1.00 39.84 85 THR A O 1
ATOM 670 N N . ASP A 1 86 ? 8.011 -18.771 9.477 1.00 41.59 86 ASP A N 1
ATOM 671 C CA . ASP A 1 86 ? 8.739 -19.860 10.117 1.00 41.59 86 ASP A CA 1
ATOM 672 C C . ASP A 1 86 ? 8.092 -21.146 9.584 1.00 41.59 86 ASP A C 1
ATOM 674 O O . ASP A 1 86 ? 6.939 -21.466 9.889 1.00 41.59 86 ASP A O 1
ATOM 678 N N . THR A 1 87 ? 8.789 -21.820 8.676 1.00 36.53 87 THR A N 1
ATOM 679 C CA . THR A 1 87 ? 8.533 -23.203 8.262 1.00 36.53 87 THR A CA 1
ATOM 680 C C . THR A 1 87 ? 9.873 -23.883 8.084 1.00 36.53 87 THR A C 1
ATOM 682 O O . THR A 1 87 ? 10.755 -23.263 7.446 1.00 36.53 87 THR A O 1
#

Sequence (87 aa):
MTDDVLERERPLPDGTGADGVVHWRVFRHREAARDYLPAIQLGTGQRIVGGYSRDSVGALWWIGVQVDNVHAWGNLSAINKHAKTDT

Nearest PDB structures (foldseek):
  4za1-assembly1_C  TM=4.652E-01  e=5.586E-01  Streptomyces actuosus
  5xxu-assembly1_D  TM=5.704E-01  e=3.348E+00  Toxoplasma gondii
  7qep-assembly1_S3  TM=5.050E-01  e=3.348E+00  Encephalitozoon cuniculi GB-M1
  7cb3-assembly1_B  TM=3.996E-01  e=3.133E+00  Mycobacterium marinum M
  1tvz-assembly1_A  TM=3.229E-01  e=1.511E+00  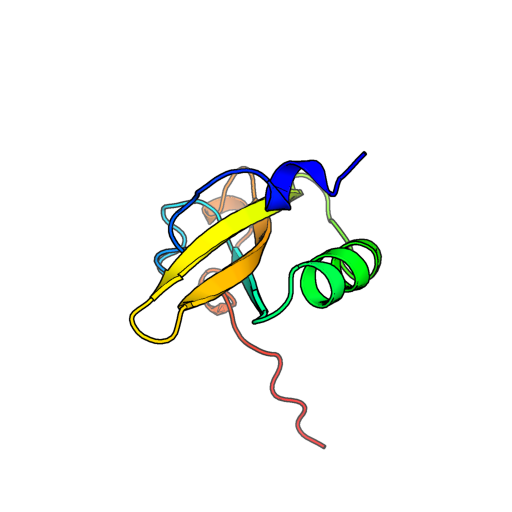Staphylococcus aureus

Foldseek 3Di:
DQLVLAAAADDDDPLQCPVQFQAKDKAPDSVVQVVCVVVDDDDPQKDKHWYWYADPVGIMIMITIGGPDPVVVPCSVRRHPPPPPPD